Protein AF-A0A2N1MC84-F1 (afdb_monomer_lite)

Structure (mmCIF, N/CA/C/O backbone):
data_AF-A0A2N1MC84-F1
#
_entry.id   AF-A0A2N1MC84-F1
#
loop_
_atom_site.group_PDB
_atom_site.id
_atom_site.type_symbol
_atom_site.label_atom_id
_atom_site.label_alt_id
_atom_site.label_comp_id
_atom_site.label_asym_id
_atom_site.label_entity_id
_atom_site.label_seq_id
_atom_site.pdbx_PDB_ins_code
_atom_site.Cartn_x
_atom_site.Cartn_y
_atom_site.Cartn_z
_atom_site.occupancy
_atom_site.B_iso_or_equiv
_atom_site.auth_seq_id
_atom_site.auth_comp_id
_atom_site.auth_asym_id
_atom_site.auth_atom_id
_atom_site.pdbx_PDB_model_num
ATOM 1 N N . MET A 1 1 ? -11.757 -26.384 32.184 1.00 47.75 1 MET A N 1
ATOM 2 C CA . MET A 1 1 ? -12.360 -25.222 31.496 1.00 47.75 1 MET A CA 1
ATOM 3 C C . MET A 1 1 ? -12.157 -25.427 30.010 1.00 47.75 1 MET A C 1
ATOM 5 O O . MET A 1 1 ? -11.029 -25.680 29.611 1.00 47.75 1 MET A O 1
ATOM 9 N N . GLN A 1 2 ? -13.228 -25.421 29.220 1.00 49.72 2 GLN A N 1
ATOM 10 C CA . GLN A 1 2 ? -13.126 -25.529 27.765 1.00 49.72 2 GLN A CA 1
ATOM 11 C C . GLN A 1 2 ? -12.579 -24.194 27.245 1.00 49.72 2 GLN A C 1
ATOM 13 O O . GLN A 1 2 ? -13.100 -23.142 27.620 1.00 49.72 2 GLN A O 1
ATOM 18 N N . ALA A 1 3 ? -11.487 -24.222 26.478 1.00 55.28 3 ALA A N 1
ATOM 19 C CA . ALA A 1 3 ? -10.963 -23.011 25.859 1.00 55.28 3 ALA A CA 1
ATOM 20 C C . ALA A 1 3 ? -12.050 -22.447 24.943 1.00 55.28 3 ALA A C 1
ATOM 22 O O . ALA A 1 3 ? -12.653 -23.190 24.167 1.00 55.28 3 ALA A O 1
ATOM 23 N N . SER A 1 4 ? -12.346 -21.155 25.087 1.00 62.53 4 SER A N 1
ATOM 24 C CA . SER A 1 4 ? -13.328 -20.523 24.218 1.00 62.53 4 SER A CA 1
ATOM 25 C C . SER A 1 4 ? -12.833 -20.662 22.776 1.00 62.53 4 SER A C 1
ATOM 27 O O . SER A 1 4 ? -11.659 -20.374 22.540 1.00 62.53 4 SER A O 1
ATOM 29 N N . PRO A 1 5 ? -13.678 -21.051 21.806 1.00 57.16 5 PRO A N 1
ATOM 30 C CA . PRO A 1 5 ? -13.312 -20.989 20.387 1.00 57.16 5 PRO A CA 1
ATOM 31 C C . PRO A 1 5 ? -12.910 -19.563 19.972 1.00 57.16 5 PRO A C 1
ATOM 33 O O . PRO A 1 5 ? -12.200 -19.362 18.999 1.00 57.16 5 PRO A O 1
ATOM 36 N N . LEU A 1 6 ? -13.267 -18.572 20.795 1.00 55.53 6 LEU A N 1
ATOM 37 C CA . LEU A 1 6 ? -12.778 -17.203 20.733 1.00 55.53 6 LEU A CA 1
ATOM 38 C C . LEU A 1 6 ? -11.334 -17.002 21.272 1.00 55.53 6 LEU A C 1
ATOM 40 O O . LEU A 1 6 ? -10.950 -15.887 21.615 1.00 55.53 6 LEU A O 1
ATOM 44 N N . ASN A 1 7 ? -10.529 -18.047 21.414 1.00 62.62 7 ASN A N 1
ATOM 45 C CA . ASN A 1 7 ? -9.095 -17.927 21.705 1.00 62.62 7 ASN A CA 1
ATOM 46 C C . ASN A 1 7 ? -8.233 -18.393 20.524 1.00 62.62 7 ASN A C 1
ATOM 48 O O . ASN A 1 7 ? -7.010 -18.373 20.633 1.00 62.62 7 ASN A O 1
ATOM 52 N N . ASP A 1 8 ? -8.862 -18.810 19.424 1.00 72.56 8 ASP A N 1
ATOM 53 C CA . ASP A 1 8 ? -8.193 -19.246 18.205 1.00 72.56 8 ASP A CA 1
ATOM 54 C C . ASP A 1 8 ? -8.046 -18.062 17.219 1.00 72.56 8 ASP A C 1
ATOM 56 O O . ASP A 1 8 ? -9.063 -17.514 16.774 1.00 72.56 8 ASP A O 1
ATOM 60 N N . PRO A 1 9 ? -6.811 -17.636 16.885 1.00 62.34 9 PRO A N 1
ATOM 61 C CA . PRO A 1 9 ? -6.549 -16.524 15.969 1.00 62.34 9 PRO A CA 1
ATOM 62 C C . PRO A 1 9 ? -7.097 -16.720 14.550 1.00 62.34 9 PRO A C 1
ATOM 64 O O . PRO A 1 9 ? -7.462 -15.735 13.906 1.00 62.34 9 PRO A O 1
ATOM 67 N N . ASP A 1 10 ? -7.199 -17.956 14.061 1.00 72.38 10 ASP A N 1
ATOM 68 C CA . ASP A 1 10 ? -7.664 -18.221 12.697 1.00 72.38 10 ASP A CA 1
ATOM 69 C C . ASP A 1 10 ? -9.181 -18.028 12.599 1.00 72.38 10 ASP A C 1
ATOM 71 O O . ASP A 1 10 ? -9.677 -17.371 11.679 1.00 72.38 10 ASP A O 1
ATOM 75 N N . ILE A 1 11 ? -9.912 -18.467 13.631 1.00 71.44 11 ILE A N 1
ATOM 76 C CA . ILE A 1 11 ? -11.351 -18.198 13.784 1.00 71.44 11 ILE A CA 1
ATOM 77 C C . ILE A 1 11 ? -11.596 -16.683 13.870 1.00 71.44 11 ILE A C 1
ATOM 79 O O . ILE A 1 11 ? -12.539 -16.156 13.273 1.00 71.44 11 ILE A O 1
ATOM 83 N N . VAL A 1 12 ? -10.722 -15.951 14.570 1.00 62.31 12 VAL A N 1
ATOM 84 C CA . VAL A 1 12 ? -10.789 -14.483 14.676 1.00 62.31 12 VAL A CA 1
ATOM 85 C C . VAL A 1 12 ? -10.620 -13.829 13.302 1.00 62.31 12 VAL A C 1
ATOM 87 O O . VAL A 1 12 ? -11.423 -12.969 12.923 1.00 62.31 12 VAL A O 1
ATOM 90 N N . ALA A 1 13 ? -9.602 -14.237 12.543 1.00 64.62 13 ALA A N 1
ATOM 91 C CA . ALA A 1 13 ? -9.307 -13.681 11.226 1.00 64.62 13 ALA A CA 1
ATOM 92 C C . ALA A 1 13 ? -10.449 -13.925 10.229 1.00 64.62 13 ALA A C 1
ATOM 94 O O . ALA A 1 13 ? -10.736 -13.068 9.391 1.00 64.62 13 ALA A O 1
ATOM 95 N N . GLU A 1 14 ? -11.126 -15.066 10.328 1.00 72.50 14 GLU A N 1
ATOM 96 C CA . GLU A 1 14 ? -12.263 -15.407 9.478 1.00 72.50 14 GLU A CA 1
ATOM 97 C C . GLU A 1 14 ? -13.522 -14.597 9.837 1.00 72.50 14 GLU A C 1
ATOM 99 O O . GLU A 1 14 ? -14.235 -14.126 8.946 1.00 72.50 14 GLU A O 1
ATOM 104 N N . MET A 1 15 ? -13.764 -14.325 11.125 1.00 68.50 15 MET A N 1
ATOM 105 C CA . MET A 1 15 ? -14.878 -13.475 11.569 1.00 68.50 15 MET A CA 1
ATOM 106 C C . MET A 1 15 ? -14.720 -12.013 11.126 1.00 68.50 15 MET A C 1
ATOM 108 O O . MET A 1 15 ? -15.702 -11.404 10.697 1.00 68.50 15 MET A O 1
ATOM 112 N N . VAL A 1 16 ? -13.503 -11.454 11.186 1.00 64.69 16 VAL A N 1
ATOM 113 C CA . VAL A 1 16 ? -13.203 -10.079 10.728 1.00 64.69 16 VAL A CA 1
ATOM 114 C C . VAL A 1 16 ? -13.494 -9.903 9.238 1.00 64.69 16 VAL A C 1
ATOM 116 O O . VAL A 1 16 ? -13.996 -8.856 8.833 1.00 64.69 16 VAL A O 1
ATOM 119 N N . ARG A 1 17 ? -13.221 -10.924 8.420 1.00 68.06 17 ARG A N 1
ATOM 120 C CA . ARG A 1 17 ? -13.459 -10.868 6.969 1.00 68.06 17 ARG A CA 1
ATOM 121 C C . ARG A 1 17 ? -14.941 -10.937 6.597 1.00 68.06 17 ARG A C 1
ATOM 123 O O . ARG A 1 17 ? -15.322 -10.370 5.577 1.00 68.06 17 ARG A O 1
ATOM 130 N N . ASN A 1 18 ? -15.764 -11.620 7.396 1.00 70.38 18 ASN A N 1
ATOM 131 C CA . ASN A 1 18 ? -17.116 -12.020 6.988 1.00 70.38 18 ASN A CA 1
ATOM 132 C C . ASN A 1 18 ? -18.269 -11.265 7.675 1.00 70.38 18 ASN A C 1
ATOM 134 O O . ASN A 1 18 ? -19.390 -11.293 7.164 1.00 70.38 18 ASN A O 1
ATOM 138 N N . LEU A 1 19 ? -18.057 -10.606 8.822 1.00 62.81 19 LEU A N 1
ATOM 139 C CA . LEU A 1 19 ? -19.170 -10.021 9.582 1.00 62.81 19 LEU A CA 1
ATOM 140 C C . LEU A 1 19 ? -19.504 -8.556 9.210 1.00 62.81 19 LEU A C 1
ATOM 142 O O . LEU A 1 19 ? -18.609 -7.723 9.050 1.00 62.81 19 LEU A O 1
ATOM 146 N N . PRO A 1 20 ? -20.804 -8.184 9.159 1.00 56.97 20 PRO A N 1
ATOM 147 C CA . PRO A 1 20 ? -21.229 -6.807 8.913 1.00 56.97 20 PRO A CA 1
ATOM 148 C C . PRO A 1 20 ? -20.819 -5.836 10.033 1.00 56.97 20 PRO A C 1
ATOM 150 O O . PRO A 1 20 ? -21.052 -6.079 11.219 1.00 56.97 20 PRO A O 1
ATOM 153 N N . ILE A 1 21 ? -20.317 -4.661 9.636 1.00 55.78 21 ILE A N 1
ATOM 154 C CA . ILE A 1 21 ? -19.754 -3.604 10.504 1.00 55.78 21 ILE A CA 1
ATOM 155 C C . ILE A 1 21 ? -20.650 -3.246 11.703 1.00 55.78 21 ILE A C 1
ATOM 157 O O . ILE A 1 21 ? -20.156 -3.001 12.805 1.00 55.78 21 ILE A O 1
ATOM 161 N N . LYS A 1 22 ? -21.972 -3.199 11.504 1.00 59.28 22 LYS A N 1
ATOM 162 C CA . LYS A 1 22 ? -22.933 -2.764 12.533 1.00 59.28 22 LYS A CA 1
ATOM 163 C C . LYS A 1 22 ? -23.023 -3.734 13.715 1.00 59.28 22 LYS A C 1
ATOM 165 O O . LYS A 1 22 ? -23.180 -3.282 14.849 1.00 59.28 22 LYS A O 1
ATOM 170 N N . GLU A 1 23 ? -22.886 -5.030 13.447 1.00 61.50 23 GLU A N 1
ATOM 171 C CA . GLU A 1 23 ? -22.882 -6.084 14.465 1.00 61.50 23 GLU A CA 1
ATOM 172 C C . GLU A 1 23 ? -21.483 -6.238 15.068 1.00 61.50 23 GLU A C 1
ATOM 174 O O . GLU A 1 23 ? -21.319 -6.270 16.289 1.00 61.50 23 GLU A O 1
ATOM 179 N N . PHE A 1 24 ? -20.446 -6.184 14.229 1.00 61.19 24 PHE A N 1
ATOM 180 C CA . PHE A 1 24 ? -19.056 -6.333 14.661 1.00 61.19 24 PHE A CA 1
ATOM 181 C C . PHE A 1 24 ? -18.642 -5.290 15.713 1.00 61.19 24 PHE A C 1
ATOM 183 O O . PHE A 1 24 ? -18.057 -5.612 16.750 1.00 61.19 24 PHE A O 1
ATOM 190 N N . ARG A 1 25 ? -19.025 -4.024 15.502 1.00 56.84 25 ARG A N 1
ATOM 191 C CA . ARG A 1 25 ? -18.661 -2.901 16.381 1.00 56.84 25 ARG A CA 1
ATOM 192 C C . ARG A 1 25 ? -19.357 -2.942 17.748 1.00 56.84 25 ARG A C 1
ATOM 194 O O . ARG A 1 25 ? -18.792 -2.452 18.725 1.00 56.84 25 ARG A O 1
ATOM 201 N N . LYS A 1 26 ? -20.568 -3.511 17.837 1.00 63.25 26 LYS A N 1
ATOM 202 C CA . LYS A 1 26 ? -21.299 -3.679 19.109 1.00 63.25 26 LYS A CA 1
ATOM 203 C C . LYS A 1 26 ? -20.630 -4.717 20.006 1.00 63.25 26 LYS A C 1
ATOM 205 O O . LYS A 1 26 ? -20.540 -4.502 21.212 1.00 63.25 26 LYS A O 1
ATOM 210 N N . HIS A 1 27 ? -20.129 -5.802 19.418 1.00 56.41 27 HIS A N 1
ATOM 211 C CA . HIS A 1 27 ? -19.544 -6.917 20.160 1.00 56.41 27 HIS A CA 1
ATOM 212 C C . HIS A 1 27 ? -18.052 -6.733 20.481 1.00 56.41 27 HIS A C 1
ATOM 214 O O . HIS A 1 27 ? -17.607 -7.197 21.528 1.00 56.41 27 HIS A O 1
ATOM 220 N N . PHE A 1 28 ? -17.291 -5.971 19.684 1.00 56.38 28 PHE A N 1
ATOM 221 C CA . PHE A 1 28 ? -15.876 -5.678 19.980 1.00 56.38 28 PHE A CA 1
ATOM 222 C C . PHE A 1 28 ? -15.659 -4.932 21.304 1.00 56.38 28 PHE A C 1
ATOM 224 O O . PHE A 1 28 ? -14.655 -5.145 21.980 1.00 56.38 28 PHE A O 1
ATOM 231 N N . LYS A 1 29 ? -16.616 -4.090 21.721 1.00 52.56 29 LYS A N 1
ATOM 232 C CA . LYS A 1 29 ? -16.553 -3.401 23.022 1.00 52.56 29 LYS A CA 1
ATOM 233 C C . LYS A 1 29 ? -16.664 -4.352 24.222 1.00 52.56 29 LYS A C 1
ATOM 235 O O . LYS A 1 29 ? -16.311 -3.951 25.326 1.00 52.56 29 LYS A O 1
ATOM 240 N N . ILE A 1 30 ? -17.150 -5.580 24.025 1.00 53.38 30 ILE A N 1
ATOM 241 C CA . ILE A 1 30 ? -17.439 -6.536 25.106 1.00 53.38 30 ILE A CA 1
ATOM 242 C C . ILE A 1 30 ? -16.184 -7.332 25.499 1.00 53.38 30 ILE A C 1
ATOM 244 O O . ILE A 1 30 ? -16.078 -7.777 26.639 1.00 53.38 30 ILE A O 1
ATOM 248 N N . ASN A 1 31 ? -15.187 -7.450 24.612 1.00 64.06 31 ASN A N 1
ATOM 249 C CA . ASN A 1 31 ? -13.935 -8.141 24.911 1.00 64.06 31 ASN A CA 1
ATOM 250 C C . ASN A 1 31 ? -12.715 -7.255 24.600 1.00 64.06 31 ASN A C 1
ATOM 252 O O . ASN A 1 31 ? -12.225 -7.174 23.476 1.00 64.06 31 ASN A O 1
ATOM 256 N N . ARG A 1 32 ? -12.202 -6.586 25.639 1.00 66.25 32 ARG A N 1
ATOM 257 C CA . ARG A 1 32 ? -11.038 -5.688 25.554 1.00 66.25 32 ARG A CA 1
ATOM 258 C C . ARG A 1 32 ? -9.768 -6.400 25.070 1.00 66.25 32 ARG A C 1
ATOM 260 O O . ARG A 1 32 ? -8.938 -5.766 24.425 1.00 66.25 32 ARG A O 1
ATOM 267 N N . LEU A 1 33 ? -9.630 -7.700 25.353 1.00 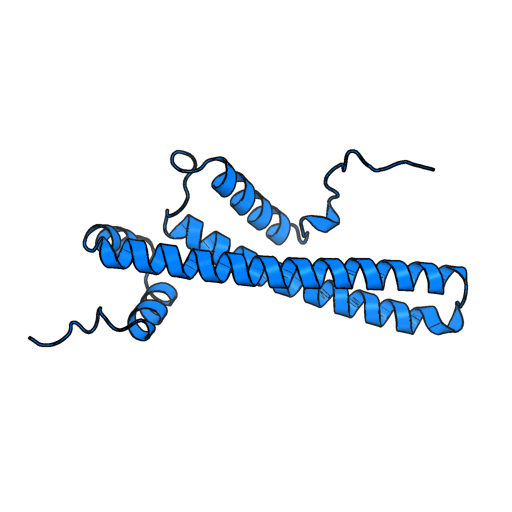75.00 33 LEU A N 1
ATOM 268 C CA . LEU A 1 33 ? -8.509 -8.509 24.871 1.00 75.00 33 LEU A CA 1
ATOM 269 C C . LEU A 1 33 ? -8.568 -8.637 23.344 1.00 75.00 33 LEU A C 1
ATOM 271 O O . LEU A 1 33 ? -7.596 -8.329 22.668 1.00 75.00 33 LEU A O 1
ATOM 275 N N . TRP A 1 34 ? -9.740 -8.971 22.806 1.00 71.12 34 TRP A N 1
ATOM 276 C CA . TRP A 1 34 ? -9.987 -9.082 21.366 1.00 71.12 34 TRP A CA 1
ATOM 277 C C . TRP A 1 34 ? -9.734 -7.784 20.608 1.00 71.12 34 TRP A C 1
ATOM 279 O O . TRP A 1 34 ? -9.071 -7.788 19.570 1.00 71.12 34 TRP A O 1
ATOM 289 N N . TYR A 1 35 ? -10.227 -6.671 21.156 1.00 77.75 35 TYR A N 1
ATOM 290 C CA . TYR A 1 35 ? -9.983 -5.343 20.603 1.00 77.75 35 TYR A CA 1
ATOM 291 C C . TYR A 1 35 ? -8.483 -5.064 20.468 1.00 77.75 35 TYR A C 1
ATOM 293 O O . TYR A 1 35 ? -8.018 -4.665 19.401 1.00 77.75 35 TYR A O 1
ATOM 301 N N . ASN A 1 36 ? -7.720 -5.320 21.532 1.00 82.81 36 ASN A N 1
ATOM 302 C CA . ASN A 1 36 ? -6.283 -5.075 21.542 1.00 82.81 36 ASN A CA 1
ATOM 303 C C . ASN A 1 36 ? -5.523 -6.027 20.608 1.00 82.81 36 ASN A C 1
A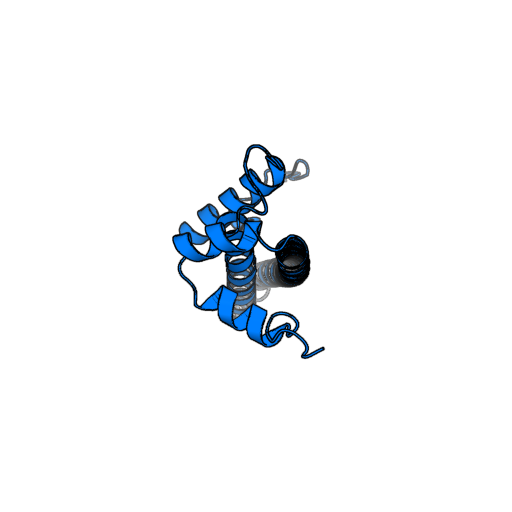TOM 305 O O . ASN A 1 36 ? -4.632 -5.567 19.900 1.00 82.81 36 ASN A O 1
ATOM 309 N N . CYS A 1 37 ? -5.887 -7.314 20.565 1.00 85.62 37 CYS A N 1
ATOM 310 C CA . CYS A 1 37 ? -5.266 -8.295 19.671 1.00 85.62 37 CYS A CA 1
ATOM 311 C C . CYS A 1 37 ? -5.470 -7.924 18.198 1.00 85.62 37 CYS A C 1
ATOM 313 O O . CYS A 1 37 ? -4.500 -7.840 17.454 1.00 85.62 37 CYS A O 1
ATOM 315 N N . CYS A 1 38 ? -6.702 -7.619 17.784 1.00 85.12 38 CYS A N 1
ATOM 316 C CA . CYS A 1 38 ? -6.974 -7.258 16.389 1.00 85.12 38 CYS A CA 1
ATOM 317 C C . CYS A 1 38 ? -6.332 -5.925 16.006 1.00 85.12 38 CYS A C 1
ATOM 319 O O . CYS A 1 38 ? -5.832 -5.782 14.894 1.00 85.12 38 CYS A O 1
ATOM 321 N N . LYS A 1 39 ? -6.311 -4.954 16.931 1.00 89.00 39 LYS A N 1
ATOM 322 C CA . LYS A 1 39 ? -5.587 -3.699 16.720 1.00 89.00 39 LYS A CA 1
ATOM 323 C C . LYS A 1 39 ? -4.096 -3.967 16.501 1.00 89.00 39 LYS A C 1
ATOM 325 O O . LYS A 1 39 ? -3.534 -3.425 15.559 1.00 89.00 39 LYS A O 1
ATOM 330 N N . ALA A 1 40 ? -3.469 -4.794 17.338 1.00 92.06 40 ALA A N 1
ATOM 331 C CA . ALA A 1 40 ? -2.050 -5.118 17.219 1.00 92.06 40 ALA A CA 1
ATOM 332 C C . ALA A 1 40 ? -1.719 -5.847 15.906 1.00 92.06 40 ALA A C 1
ATOM 334 O O . ALA A 1 40 ? -0.769 -5.458 15.231 1.00 92.06 40 ALA A O 1
ATOM 335 N N . GLU A 1 41 ? -2.520 -6.843 15.516 1.00 92.38 41 GLU A N 1
ATOM 336 C CA . GLU A 1 41 ? -2.313 -7.591 14.268 1.00 92.38 41 GLU A CA 1
ATOM 337 C C . GLU A 1 41 ? -2.494 -6.712 13.024 1.00 92.38 41 GLU A C 1
ATOM 339 O O . GLU A 1 41 ? -1.626 -6.716 12.155 1.00 92.38 41 GLU A O 1
ATOM 344 N N . LEU A 1 42 ? -3.543 -5.879 12.952 1.00 91.44 42 LEU A N 1
ATOM 345 C CA . LEU A 1 42 ? -3.707 -4.961 11.815 1.00 91.44 42 LEU A CA 1
ATOM 346 C C . LEU A 1 42 ? -2.559 -3.953 11.715 1.00 91.44 42 LEU A C 1
ATOM 348 O O . LEU A 1 42 ? -2.102 -3.663 10.615 1.00 91.44 42 LEU A O 1
ATOM 352 N N . TRP A 1 43 ? -2.060 -3.444 12.845 1.00 95.38 43 TRP A N 1
ATOM 353 C CA . TRP A 1 43 ? -0.890 -2.561 12.849 1.00 95.38 43 TRP A CA 1
ATOM 354 C C . TRP A 1 43 ? 0.395 -3.270 12.427 1.00 95.38 43 TRP A C 1
ATOM 356 O O . TRP A 1 43 ? 1.255 -2.660 11.797 1.00 95.38 43 TRP A O 1
ATOM 366 N N . LYS A 1 44 ? 0.545 -4.550 12.772 1.00 96.06 44 LYS A N 1
ATOM 367 C CA . LYS A 1 44 ? 1.665 -5.366 12.305 1.00 96.06 44 LYS A CA 1
ATOM 368 C C . LYS A 1 44 ? 1.601 -5.544 10.787 1.00 96.06 44 LYS A C 1
ATOM 370 O O . LYS A 1 44 ? 2.587 -5.248 10.119 1.00 96.06 44 LYS A O 1
ATOM 375 N N . TRP A 1 45 ? 0.449 -5.946 10.248 1.00 97.00 45 TRP A N 1
ATOM 376 C CA . TRP A 1 45 ? 0.263 -6.083 8.800 1.00 97.00 45 TRP A CA 1
ATOM 377 C C . TRP A 1 45 ? 0.442 -4.759 8.067 1.00 97.00 45 TRP A C 1
ATOM 379 O O . TRP A 1 45 ? 1.057 -4.742 7.008 1.00 97.00 45 TRP A O 1
ATOM 389 N N . HIS A 1 46 ? -0.040 -3.648 8.633 1.00 96.94 46 HIS A N 1
ATOM 390 C CA . HIS A 1 46 ? 0.156 -2.317 8.056 1.00 96.94 46 HIS A CA 1
ATOM 391 C C . HIS A 1 46 ? 1.643 -1.986 7.918 1.00 96.94 46 HIS A C 1
ATOM 393 O O . HIS A 1 46 ? 2.080 -1.666 6.820 1.00 96.94 46 HIS A O 1
ATOM 399 N N . LYS A 1 47 ? 2.443 -2.184 8.973 1.00 97.50 47 LYS A N 1
ATOM 400 C CA . LYS A 1 47 ? 3.902 -1.973 8.925 1.00 97.50 47 LYS A CA 1
ATOM 401 C C . LYS A 1 47 ? 4.606 -2.882 7.921 1.00 97.50 47 LYS A C 1
ATOM 403 O O . LYS A 1 47 ? 5.540 -2.457 7.247 1.00 97.50 47 LYS A O 1
ATOM 408 N N . GLU A 1 48 ? 4.200 -4.146 7.841 1.00 97.94 48 GLU A N 1
ATOM 409 C CA . GLU A 1 48 ? 4.760 -5.091 6.872 1.00 97.94 48 GLU A CA 1
ATOM 410 C C . GLU A 1 48 ? 4.425 -4.667 5.433 1.00 97.94 48 GLU A C 1
ATOM 412 O O . GLU A 1 48 ? 5.317 -4.630 4.583 1.00 97.94 48 GLU A O 1
ATOM 417 N N . ALA A 1 49 ? 3.174 -4.280 5.174 1.00 97.56 49 ALA A N 1
ATOM 418 C CA . ALA A 1 49 ? 2.715 -3.801 3.873 1.00 97.56 49 ALA A CA 1
ATOM 419 C C . ALA A 1 49 ? 3.369 -2.469 3.481 1.00 97.56 49 ALA A C 1
ATOM 421 O O . ALA A 1 49 ? 3.804 -2.322 2.342 1.00 97.56 49 ALA A O 1
ATOM 422 N N . GLU A 1 50 ? 3.529 -1.538 4.421 1.00 97.56 50 GLU A N 1
ATOM 423 C CA . GLU A 1 50 ? 4.231 -0.268 4.217 1.00 97.56 50 GLU A CA 1
ATOM 424 C C . GLU A 1 50 ? 5.691 -0.497 3.798 1.00 97.56 50 GLU A C 1
ATOM 426 O O . GLU A 1 50 ? 6.173 0.110 2.844 1.00 97.56 50 GLU A O 1
ATOM 431 N N . GLN A 1 51 ? 6.393 -1.443 4.430 1.00 98.06 51 GLN A N 1
ATOM 432 C CA . GLN A 1 51 ? 7.753 -1.808 4.020 1.00 98.06 51 GLN A CA 1
ATOM 433 C C . GLN A 1 51 ? 7.807 -2.470 2.640 1.00 98.06 51 GLN A C 1
ATOM 435 O O . GLN A 1 51 ? 8.766 -2.263 1.892 1.00 98.06 51 GLN A O 1
ATOM 440 N N . VAL A 1 52 ? 6.825 -3.313 2.305 1.00 98.38 52 VAL A N 1
ATOM 441 C CA . VAL A 1 52 ? 6.725 -3.922 0.969 1.00 98.38 52 VAL A CA 1
ATOM 442 C C . VAL A 1 52 ? 6.489 -2.840 -0.081 1.00 98.38 52 VAL A C 1
ATOM 444 O O . VAL A 1 52 ? 7.198 -2.831 -1.089 1.00 98.38 52 VAL A O 1
ATOM 447 N N . TYR A 1 53 ? 5.570 -1.911 0.186 1.00 98.19 53 TYR A N 1
ATOM 448 C CA . TYR A 1 53 ? 5.304 -0.755 -0.661 1.00 98.19 53 TYR A CA 1
ATOM 449 C C . TYR A 1 53 ? 6.555 0.102 -0.854 1.00 98.19 53 TYR A C 1
ATOM 451 O O . TYR A 1 53 ? 6.946 0.343 -1.991 1.00 98.19 53 TYR A O 1
ATOM 459 N N . GLY A 1 54 ? 7.243 0.476 0.229 1.00 97.25 54 GLY A N 1
ATOM 460 C CA . GLY A 1 54 ? 8.466 1.278 0.156 1.00 97.25 54 GLY A CA 1
ATOM 461 C C . GLY A 1 54 ? 9.547 0.633 -0.718 1.00 97.25 54 GLY A C 1
ATOM 462 O O . GLY A 1 54 ? 10.128 1.292 -1.577 1.00 97.25 54 GLY A O 1
ATOM 463 N N . ARG A 1 55 ? 9.756 -0.688 -0.595 1.00 98.06 55 ARG A N 1
ATOM 464 C CA . ARG A 1 55 ? 10.684 -1.420 -1.478 1.00 98.06 55 ARG A CA 1
ATOM 465 C C . ARG A 1 55 ? 10.241 -1.397 -2.942 1.00 98.06 55 ARG A C 1
ATOM 467 O O . ARG A 1 55 ? 11.082 -1.239 -3.823 1.00 98.06 55 ARG A O 1
ATOM 474 N N . ALA A 1 56 ? 8.949 -1.566 -3.212 1.00 97.94 56 ALA A N 1
ATOM 475 C CA . ALA A 1 56 ? 8.421 -1.528 -4.572 1.00 97.94 56 ALA A CA 1
ATOM 476 C C . ALA A 1 56 ? 8.498 -0.118 -5.187 1.00 97.94 56 ALA A C 1
ATOM 478 O O . ALA A 1 56 ? 8.820 0.013 -6.365 1.00 97.94 56 ALA A O 1
ATOM 479 N N . ALA A 1 57 ? 8.278 0.932 -4.392 1.00 96.50 57 ALA A N 1
ATOM 480 C CA . ALA A 1 57 ? 8.448 2.322 -4.807 1.00 96.50 57 ALA A CA 1
ATOM 481 C C . ALA A 1 57 ? 9.915 2.643 -5.148 1.00 96.50 57 ALA A C 1
ATOM 483 O O . ALA A 1 57 ? 10.192 3.245 -6.187 1.00 96.50 57 ALA A O 1
ATOM 484 N N . ASP A 1 58 ? 10.870 2.163 -4.345 1.00 96.75 58 ASP A N 1
ATOM 485 C CA . ASP A 1 58 ? 12.303 2.288 -4.641 1.00 96.75 58 ASP A CA 1
ATOM 486 C C . ASP A 1 58 ? 12.707 1.556 -5.931 1.00 96.75 58 ASP A C 1
ATOM 488 O O . ASP A 1 58 ? 13.533 2.051 -6.706 1.00 96.75 58 ASP A O 1
ATOM 492 N N . GLU A 1 59 ? 12.153 0.364 -6.167 1.00 97.00 59 GLU A N 1
ATOM 493 C CA . GLU A 1 59 ? 12.352 -0.393 -7.407 1.00 97.00 59 GLU A CA 1
ATOM 494 C C . GLU A 1 59 ? 11.773 0.350 -8.623 1.00 97.00 59 GLU A C 1
ATOM 496 O O . GLU A 1 59 ? 12.485 0.503 -9.616 1.00 97.00 59 GLU A O 1
ATOM 501 N N . ASP A 1 60 ? 10.546 0.877 -8.531 1.00 96.31 60 ASP A N 1
ATOM 502 C CA . ASP A 1 60 ? 9.907 1.707 -9.569 1.00 96.31 60 ASP A CA 1
ATOM 503 C C . ASP A 1 60 ? 10.759 2.940 -9.893 1.00 96.31 60 ASP A C 1
ATOM 505 O O . ASP A 1 60 ? 11.079 3.206 -11.054 1.00 96.31 60 ASP A O 1
ATOM 509 N N . LYS A 1 61 ? 11.237 3.653 -8.865 1.00 95.25 61 LYS A N 1
ATOM 510 C CA . LYS A 1 61 ? 12.112 4.822 -9.027 1.00 95.25 61 LYS A CA 1
ATOM 511 C C . LYS A 1 61 ? 13.413 4.469 -9.754 1.00 95.25 61 LYS A C 1
ATOM 513 O O . LYS A 1 61 ? 13.853 5.214 -10.635 1.00 95.25 61 LYS A O 1
ATOM 518 N N . LYS A 1 62 ? 14.035 3.332 -9.421 1.00 96.00 62 LYS A N 1
ATOM 519 C CA . LYS A 1 62 ? 15.258 2.849 -10.089 1.00 96.00 62 LYS A CA 1
ATOM 520 C C . LYS A 1 62 ? 14.995 2.443 -11.537 1.00 96.00 62 LYS A C 1
ATOM 522 O O . LYS A 1 62 ? 15.769 2.836 -12.409 1.00 96.00 62 LYS A O 1
ATOM 527 N N . ALA A 1 63 ? 13.918 1.705 -11.796 1.00 95.88 63 ALA A N 1
ATOM 528 C CA . ALA A 1 63 ? 13.548 1.269 -13.139 1.00 95.88 63 ALA A CA 1
ATOM 529 C C . ALA A 1 63 ? 13.240 2.468 -14.047 1.00 95.88 63 ALA A C 1
ATOM 531 O O . ALA A 1 63 ? 13.761 2.555 -15.158 1.00 95.88 63 ALA A O 1
ATOM 532 N N . ARG A 1 64 ? 12.515 3.466 -13.529 1.00 94.44 64 ARG A N 1
ATOM 533 C CA . ARG A 1 64 ? 12.230 4.724 -14.230 1.00 94.44 64 ARG A CA 1
ATOM 534 C C . ARG A 1 64 ? 13.501 5.494 -14.579 1.00 94.44 64 ARG A C 1
ATOM 536 O O . ARG A 1 64 ? 13.641 5.983 -15.697 1.00 94.44 64 ARG A O 1
ATOM 543 N N . LYS A 1 65 ? 14.462 5.573 -13.652 1.00 94.62 65 LYS A N 1
ATOM 544 C CA . LYS A 1 65 ? 15.770 6.193 -13.918 1.00 94.62 65 LYS A CA 1
ATOM 545 C C . LYS A 1 65 ? 16.537 5.450 -15.019 1.00 94.62 65 LYS A C 1
ATOM 547 O O . LYS A 1 65 ? 17.079 6.093 -15.915 1.00 94.62 65 LYS A O 1
ATOM 552 N N . ALA A 1 66 ? 16.569 4.119 -14.970 1.00 94.25 66 ALA A N 1
ATOM 553 C CA . ALA A 1 66 ? 17.236 3.294 -15.979 1.00 94.25 66 ALA A CA 1
ATOM 554 C C . ALA A 1 66 ? 16.579 3.419 -17.365 1.00 94.25 66 ALA A C 1
ATOM 556 O O . ALA A 1 66 ? 17.281 3.496 -18.377 1.00 94.25 66 ALA A O 1
ATOM 557 N N . TYR A 1 67 ? 15.246 3.504 -17.413 1.00 94.06 67 TYR A N 1
ATOM 558 C CA . TYR A 1 67 ? 14.497 3.785 -18.634 1.00 94.06 67 TYR A CA 1
ATOM 559 C C . TYR A 1 67 ? 14.943 5.102 -19.275 1.00 94.06 67 TYR A C 1
ATOM 561 O O . TYR A 1 67 ? 15.325 5.095 -20.444 1.00 94.06 67 TYR A O 1
ATOM 569 N N . TRP A 1 68 ? 14.987 6.203 -18.517 1.00 92.88 68 TRP A N 1
ATOM 570 C CA . TRP A 1 68 ? 15.404 7.503 -19.055 1.00 92.88 68 TRP A CA 1
ATOM 571 C C . TRP A 1 68 ? 16.849 7.505 -19.560 1.00 92.88 68 TRP A C 1
ATOM 573 O O . TRP A 1 68 ? 17.109 7.970 -20.667 1.00 92.88 68 TRP A O 1
ATOM 583 N N . GLN A 1 69 ? 17.772 6.889 -18.818 1.00 93.25 69 GLN A N 1
ATOM 584 C CA . GLN A 1 69 ? 19.162 6.732 -19.265 1.00 93.25 69 GLN A CA 1
ATOM 585 C C . GLN A 1 69 ? 19.264 5.937 -20.578 1.00 93.25 69 GLN A C 1
ATOM 587 O O . GLN A 1 69 ? 20.039 6.283 -21.471 1.00 93.25 69 GLN A O 1
ATOM 592 N N . THR A 1 70 ? 18.455 4.885 -20.719 1.00 93.75 70 THR A N 1
ATOM 593 C CA . THR A 1 70 ? 18.392 4.079 -21.946 1.00 93.75 70 THR A CA 1
ATOM 594 C C . THR A 1 70 ? 17.763 4.868 -23.096 1.00 93.75 70 THR A C 1
ATOM 596 O O . THR A 1 70 ? 18.241 4.794 -24.224 1.00 93.75 70 THR A O 1
ATOM 599 N N . PHE A 1 71 ? 16.727 5.661 -22.818 1.00 90.31 71 PHE A N 1
ATOM 600 C CA . PHE A 1 71 ? 16.046 6.517 -23.792 1.00 90.31 71 PHE A CA 1
ATOM 601 C C . PHE A 1 71 ? 16.975 7.569 -24.406 1.00 90.31 71 PHE A C 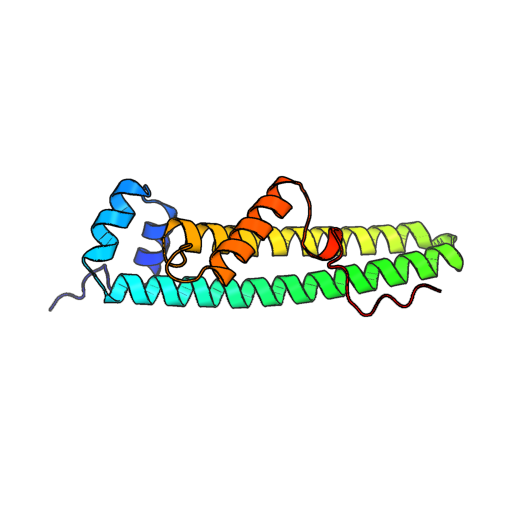1
ATOM 603 O O . PHE A 1 71 ? 16.931 7.808 -25.617 1.00 90.31 71 PHE A O 1
ATOM 610 N N . GLU A 1 72 ? 17.847 8.156 -23.590 1.00 90.94 72 GLU A N 1
ATOM 611 C CA . GLU A 1 72 ? 18.823 9.156 -24.024 1.00 90.94 72 GLU A CA 1
ATOM 612 C C . GLU A 1 72 ? 20.013 8.544 -24.780 1.00 90.94 72 GLU A C 1
ATOM 614 O O . GLU A 1 72 ? 20.473 9.130 -25.761 1.00 90.94 72 GLU A O 1
ATOM 619 N N . GLY A 1 73 ? 20.499 7.368 -24.360 1.00 91.69 73 GLY A N 1
ATOM 620 C CA . GLY A 1 73 ? 21.716 6.754 -24.906 1.00 91.69 73 GLY A CA 1
ATOM 621 C C . GLY A 1 73 ? 21.490 5.616 -25.906 1.00 91.69 73 GLY A C 1
ATOM 622 O O . GLY A 1 73 ? 21.966 5.669 -27.041 1.00 91.69 73 GLY A O 1
ATOM 623 N N . ASP A 1 74 ? 20.779 4.566 -25.496 1.00 87.25 74 ASP A N 1
ATOM 624 C CA . ASP A 1 74 ? 20.650 3.304 -26.234 1.00 87.25 74 ASP A CA 1
ATOM 625 C C . ASP A 1 74 ? 19.208 3.049 -26.690 1.00 87.25 74 ASP A C 1
ATOM 627 O O . ASP A 1 74 ? 18.486 2.179 -26.191 1.00 87.25 74 ASP A O 1
ATOM 631 N N . ARG A 1 75 ? 18.800 3.800 -27.720 1.00 84.94 75 ARG A N 1
ATOM 632 C CA . ARG A 1 75 ? 17.439 3.742 -28.280 1.00 84.94 75 ARG A CA 1
ATOM 633 C C . ARG A 1 75 ? 16.989 2.350 -28.730 1.00 84.94 75 ARG A C 1
ATOM 635 O O . ARG A 1 75 ? 15.788 2.117 -28.823 1.00 84.94 75 ARG A O 1
ATOM 642 N N . LYS A 1 76 ? 17.913 1.424 -29.012 1.00 90.44 76 LYS A N 1
ATOM 643 C CA . LYS A 1 76 ? 17.568 0.053 -29.425 1.00 90.44 76 LYS A CA 1
ATOM 644 C C . LYS A 1 76 ? 16.985 -0.768 -28.275 1.00 90.44 76 LYS A C 1
ATOM 646 O O . LYS A 1 76 ? 16.182 -1.659 -28.529 1.00 90.44 76 LYS A O 1
ATOM 651 N N . ASN A 1 77 ? 17.356 -0.450 -27.035 1.00 92.19 77 ASN A N 1
ATOM 652 C CA . ASN A 1 77 ? 16.952 -1.186 -25.838 1.00 92.19 77 ASN A CA 1
ATOM 653 C C . ASN A 1 77 ? 15.827 -0.502 -25.039 1.00 92.19 77 ASN A C 1
ATOM 655 O O . ASN A 1 77 ? 15.418 -1.011 -23.997 1.00 92.19 77 ASN A O 1
ATOM 659 N N . VAL A 1 78 ? 15.273 0.606 -25.543 1.00 93.62 78 VAL A N 1
ATOM 660 C CA . VAL A 1 78 ? 14.228 1.393 -24.863 1.00 93.62 78 VAL A CA 1
ATOM 661 C C . VAL A 1 78 ? 12.974 0.585 -24.568 1.00 93.62 78 VAL A C 1
ATOM 663 O O . VAL A 1 78 ? 12.472 0.661 -23.455 1.00 93.62 78 VAL A O 1
ATOM 666 N N . ASN A 1 79 ? 12.495 -0.222 -25.519 1.00 94.56 79 ASN A N 1
ATOM 667 C CA . ASN A 1 79 ? 11.287 -1.026 -25.304 1.00 94.56 79 ASN A CA 1
ATOM 668 C C . ASN A 1 79 ? 11.468 -2.007 -24.140 1.00 94.56 79 ASN A C 1
ATOM 670 O O . ASN A 1 79 ? 10.586 -2.141 -23.301 1.00 94.56 79 ASN A O 1
ATOM 674 N N . LYS A 1 80 ? 12.645 -2.633 -24.041 1.00 94.19 80 LYS A N 1
ATOM 675 C CA . LYS A 1 80 ? 12.958 -3.537 -22.933 1.00 94.19 80 LYS A CA 1
ATOM 676 C C . LYS A 1 80 ? 12.995 -2.789 -21.596 1.00 94.19 80 LYS A C 1
ATOM 678 O O . LYS A 1 80 ? 12.421 -3.260 -20.621 1.00 94.19 80 LYS A O 1
ATOM 683 N N . ALA A 1 81 ? 13.636 -1.620 -21.556 1.00 94.12 81 ALA A N 1
ATOM 684 C CA . ALA A 1 81 ? 13.688 -0.800 -20.347 1.00 94.12 81 ALA A CA 1
ATOM 685 C C . ALA A 1 81 ? 12.298 -0.269 -19.940 1.00 94.12 81 ALA A C 1
ATOM 687 O O . ALA A 1 81 ? 11.998 -0.172 -18.753 1.00 94.12 81 ALA A O 1
ATOM 688 N N . TYR A 1 82 ? 11.436 0.032 -20.916 1.00 94.56 82 TYR A N 1
ATOM 689 C CA . TYR A 1 82 ? 10.044 0.417 -20.687 1.00 94.56 82 TYR A CA 1
ATOM 690 C C . TYR A 1 82 ? 9.246 -0.722 -20.044 1.00 94.56 82 TYR A C 1
ATOM 692 O O . TYR A 1 82 ? 8.604 -0.508 -19.023 1.00 94.56 82 TYR A O 1
ATOM 700 N N . GLU A 1 83 ? 9.341 -1.945 -20.575 1.00 96.38 83 GLU A N 1
ATOM 701 C CA . GLU A 1 83 ? 8.672 -3.122 -20.000 1.00 96.38 83 GLU A CA 1
ATOM 702 C C . GLU A 1 83 ? 9.123 -3.416 -18.560 1.00 96.38 83 GLU A C 1
ATOM 704 O O . GLU A 1 83 ? 8.324 -3.835 -17.723 1.00 96.38 83 GLU A O 1
ATOM 709 N N . GLU A 1 84 ? 10.410 -3.232 -18.256 1.00 95.81 84 GLU A N 1
ATOM 710 C CA . GLU A 1 84 ? 10.933 -3.363 -16.890 1.00 95.81 84 GLU A CA 1
ATOM 711 C C . GLU A 1 84 ? 10.384 -2.262 -15.969 1.00 95.81 84 GLU A C 1
ATOM 713 O O . GLU A 1 84 ? 10.020 -2.547 -14.826 1.00 95.81 84 GLU A O 1
ATOM 718 N N . CYS A 1 85 ? 10.266 -1.030 -16.477 1.00 94.62 85 CYS A N 1
ATOM 719 C CA . CYS A 1 85 ? 9.654 0.085 -15.760 1.00 94.62 85 CYS A CA 1
ATOM 720 C C . CYS A 1 85 ? 8.167 -0.158 -15.473 1.00 94.62 85 CYS A C 1
ATOM 722 O O . CYS A 1 85 ? 7.750 0.015 -14.331 1.00 94.62 85 CYS A O 1
ATOM 724 N N . GLU A 1 86 ? 7.376 -0.603 -16.453 1.00 96.44 86 GLU A N 1
ATOM 725 C CA . GLU A 1 86 ? 5.954 -0.915 -16.240 1.00 96.44 86 GLU A CA 1
ATOM 726 C C . GLU A 1 86 ? 5.762 -2.025 -15.204 1.00 96.44 86 GLU A C 1
ATOM 728 O O . GLU A 1 86 ? 4.949 -1.881 -14.297 1.00 96.44 86 GLU A O 1
ATOM 733 N N . LYS A 1 87 ? 6.562 -3.097 -15.254 1.00 97.31 87 LYS A N 1
ATOM 734 C CA . LYS A 1 87 ? 6.485 -4.174 -14.249 1.00 97.31 87 LYS A CA 1
ATOM 735 C C . LYS A 1 87 ? 6.768 -3.673 -12.835 1.00 97.31 87 LYS A C 1
ATOM 737 O O . LYS A 1 87 ? 6.120 -4.114 -11.884 1.00 97.31 87 LYS A O 1
ATOM 742 N N . ALA A 1 88 ? 7.751 -2.786 -12.681 1.00 97.19 88 ALA A N 1
ATOM 743 C CA . ALA A 1 88 ? 8.059 -2.184 -11.389 1.00 97.19 88 ALA A CA 1
ATOM 744 C C . ALA A 1 88 ? 6.916 -1.269 -10.917 1.00 97.19 88 ALA A C 1
ATOM 746 O O . ALA A 1 88 ? 6.528 -1.325 -9.747 1.00 97.19 88 ALA A O 1
ATOM 747 N N . HIS A 1 89 ? 6.319 -0.509 -11.837 1.00 95.50 89 HIS A N 1
ATOM 748 C CA . HIS A 1 89 ? 5.172 0.349 -11.566 1.00 95.50 89 HIS A CA 1
ATOM 749 C C . HIS A 1 89 ? 3.936 -0.448 -11.119 1.00 95.50 89 HIS A C 1
ATOM 751 O O . HIS A 1 89 ? 3.342 -0.137 -10.084 1.00 95.50 89 HIS A O 1
ATOM 757 N N . ASP A 1 90 ? 3.601 -1.534 -11.818 1.00 96.88 90 ASP A N 1
ATOM 758 C CA . ASP A 1 90 ? 2.496 -2.433 -11.465 1.00 96.88 90 ASP A CA 1
ATOM 759 C C . ASP A 1 90 ? 2.694 -3.060 -10.080 1.00 96.88 90 ASP A C 1
ATOM 761 O O . ASP A 1 90 ? 1.756 -3.155 -9.278 1.00 96.88 90 ASP A O 1
ATOM 765 N N . LYS A 1 91 ? 3.931 -3.463 -9.764 1.00 97.56 91 LYS A N 1
ATOM 766 C CA . LYS A 1 91 ? 4.290 -3.999 -8.446 1.00 97.56 91 LYS A CA 1
ATOM 767 C C . LYS A 1 91 ? 4.110 -2.944 -7.353 1.00 97.56 91 LYS A C 1
ATOM 769 O O . LYS A 1 91 ? 3.500 -3.248 -6.325 1.00 97.56 91 LYS A O 1
ATOM 774 N N . LYS A 1 92 ? 4.577 -1.710 -7.583 1.00 97.38 92 LYS A N 1
ATOM 775 C CA . LYS A 1 92 ? 4.362 -0.568 -6.678 1.00 97.38 92 LYS A CA 1
ATOM 776 C C . LYS A 1 92 ? 2.872 -0.362 -6.426 1.00 97.38 92 LYS A C 1
ATOM 778 O O . LYS A 1 92 ? 2.445 -0.378 -5.273 1.00 97.38 92 LYS A O 1
ATOM 783 N N . TYR A 1 93 ? 2.072 -0.251 -7.482 1.00 97.12 93 TYR A N 1
ATOM 784 C CA . TYR A 1 93 ? 0.635 -0.012 -7.360 1.00 97.12 93 TYR A CA 1
ATOM 785 C C . TYR A 1 93 ? -0.091 -1.152 -6.630 1.00 97.12 93 TYR A C 1
ATOM 787 O O . TYR A 1 93 ? -0.926 -0.909 -5.758 1.00 97.12 93 TYR A O 1
ATOM 795 N N . THR A 1 94 ? 0.268 -2.404 -6.922 1.00 98.06 94 THR A N 1
ATOM 796 C CA . THR A 1 94 ? -0.300 -3.581 -6.247 1.00 98.06 94 THR A CA 1
ATOM 797 C C . THR A 1 94 ? -0.004 -3.560 -4.749 1.00 98.06 94 THR A C 1
ATOM 799 O O . THR A 1 94 ? -0.922 -3.688 -3.943 1.00 98.06 94 THR A O 1
ATOM 802 N N . SER A 1 95 ? 1.251 -3.315 -4.363 1.00 98.19 95 SER A N 1
ATOM 803 C CA . SER A 1 95 ? 1.632 -3.225 -2.946 1.00 98.19 95 SER A CA 1
ATOM 804 C C . SER A 1 95 ? 0.976 -2.044 -2.218 1.00 98.19 95 SER A C 1
ATOM 806 O O . SER A 1 95 ? 0.565 -2.180 -1.067 1.00 98.19 95 SER A O 1
ATOM 808 N N . PHE A 1 96 ? 0.793 -0.905 -2.898 1.00 98.19 96 PHE A N 1
ATOM 809 C CA . PHE A 1 96 ? 0.066 0.239 -2.348 1.00 98.19 96 PHE A CA 1
ATOM 810 C C . PHE A 1 96 ? -1.396 -0.107 -2.063 1.00 98.19 96 PHE A C 1
ATOM 812 O O . PHE A 1 96 ? -1.922 0.212 -0.999 1.00 98.19 96 PHE A O 1
ATOM 819 N N . LYS A 1 97 ? -2.053 -0.800 -2.999 1.00 98.00 97 LYS A N 1
ATOM 820 C CA . LYS A 1 97 ? -3.437 -1.249 -2.837 1.00 98.00 97 LYS A CA 1
ATOM 821 C C . LYS A 1 97 ? -3.598 -2.162 -1.620 1.00 98.00 97 LYS A C 1
ATOM 823 O O . LYS A 1 97 ? -4.521 -1.955 -0.839 1.00 98.00 97 LYS A O 1
ATOM 828 N N . GLU A 1 98 ? -2.695 -3.124 -1.436 1.00 97.69 98 GLU A N 1
ATOM 829 C CA . GLU A 1 98 ? -2.703 -4.021 -0.271 1.00 97.69 98 GLU A CA 1
ATOM 830 C C . GLU A 1 98 ? -2.546 -3.251 1.049 1.00 97.69 98 GLU A C 1
ATOM 832 O O . GLU A 1 98 ? -3.290 -3.493 2.001 1.00 97.69 98 GLU A O 1
ATOM 837 N N . MET A 1 99 ? -1.633 -2.276 1.095 1.00 98.12 99 MET A N 1
ATOM 838 C CA . MET A 1 99 ? -1.462 -1.392 2.251 1.00 98.12 99 MET A CA 1
ATOM 839 C C . MET A 1 99 ? -2.747 -0.603 2.550 1.00 98.12 99 MET A C 1
ATOM 841 O O . MET A 1 99 ? -3.221 -0.592 3.687 1.00 98.12 99 MET A O 1
ATOM 845 N N . VAL A 1 100 ? -3.363 -0.003 1.527 1.00 97.62 100 VAL A N 1
ATOM 846 C CA . VAL A 1 100 ? -4.604 0.777 1.660 1.00 97.62 100 VAL A CA 1
ATOM 847 C C . VAL A 1 100 ? -5.787 -0.083 2.111 1.00 97.62 100 VAL A C 1
ATOM 849 O O . VAL A 1 100 ? -6.628 0.387 2.880 1.00 97.62 100 VAL A O 1
ATOM 852 N N . ASP A 1 101 ? -5.877 -1.341 1.684 1.00 96.81 101 ASP A N 1
ATOM 853 C CA . ASP A 1 101 ? -6.927 -2.256 2.146 1.00 96.81 101 ASP A CA 1
ATOM 854 C C . ASP A 1 101 ? -6.831 -2.498 3.667 1.00 96.81 101 ASP A C 1
ATOM 856 O O . ASP A 1 101 ? -7.856 -2.546 4.362 1.00 96.81 101 ASP A O 1
ATOM 860 N N . ILE A 1 102 ? -5.612 -2.555 4.214 1.00 95.44 102 ILE A N 1
ATOM 861 C CA . ILE A 1 102 ? -5.366 -2.652 5.661 1.00 95.44 102 ILE A CA 1
ATOM 862 C C . ILE A 1 102 ? -5.730 -1.339 6.365 1.00 95.44 102 ILE A C 1
ATOM 864 O O . ILE A 1 102 ? -6.430 -1.361 7.380 1.00 95.44 102 ILE A O 1
ATOM 868 N N . GLU A 1 103 ? -5.327 -0.189 5.821 1.00 97.12 103 GLU A N 1
ATOM 869 C CA . GLU A 1 103 ? -5.688 1.132 6.359 1.00 97.12 103 GLU A CA 1
ATOM 870 C C . GLU A 1 103 ? -7.212 1.321 6.422 1.00 97.12 103 GLU A C 1
ATOM 872 O O . GLU A 1 103 ? -7.765 1.768 7.433 1.00 97.12 103 GLU A O 1
ATOM 877 N N . GLN A 1 104 ? -7.935 0.889 5.383 1.00 95.06 104 GLN A N 1
ATOM 878 C CA . GLN A 1 104 ? -9.396 0.872 5.393 1.00 95.06 104 GLN A CA 1
ATOM 879 C C . GLN A 1 104 ? -9.948 0.004 6.523 1.00 95.06 104 GLN A C 1
ATOM 881 O O . GLN A 1 104 ? -10.923 0.402 7.165 1.00 95.06 104 GLN A O 1
ATOM 886 N N . ALA A 1 105 ? -9.363 -1.167 6.782 1.00 91.19 105 ALA A N 1
ATOM 887 C CA . ALA A 1 105 ? -9.779 -2.026 7.887 1.00 91.19 105 ALA A CA 1
ATOM 888 C C . ALA A 1 105 ? -9.548 -1.347 9.249 1.00 91.19 105 ALA A C 1
ATOM 890 O O . ALA A 1 105 ? -10.468 -1.312 10.071 1.00 91.19 105 ALA A O 1
ATOM 891 N N . ILE A 1 106 ? -8.382 -0.725 9.460 1.00 93.38 106 ILE A N 1
ATOM 892 C CA . ILE A 1 106 ? -8.044 0.028 10.682 1.00 93.38 106 ILE A CA 1
ATOM 893 C C . ILE A 1 106 ? -9.084 1.128 10.952 1.00 93.38 106 ILE A C 1
ATOM 895 O O . ILE A 1 106 ? -9.632 1.213 12.061 1.00 93.38 106 ILE A O 1
ATOM 899 N N . LEU A 1 107 ? -9.416 1.930 9.934 1.00 92.19 107 LEU A N 1
ATOM 900 C CA . LEU A 1 107 ? -10.413 2.999 10.043 1.00 92.19 107 LEU A CA 1
ATOM 901 C C . LEU A 1 107 ? -11.832 2.450 10.266 1.00 92.19 107 LEU A C 1
ATOM 903 O O . LEU A 1 107 ? -12.567 2.956 11.119 1.00 92.19 107 LEU A O 1
ATOM 907 N N . ARG A 1 108 ? -12.230 1.384 9.555 1.00 88.19 108 ARG A N 1
ATOM 908 C CA . ARG A 1 108 ? -13.553 0.740 9.708 1.00 88.19 108 ARG A CA 1
ATOM 909 C C . ARG A 1 108 ? -13.754 0.168 11.111 1.00 88.19 108 ARG A C 1
ATOM 911 O O . ARG A 1 108 ? -14.845 0.299 11.672 1.00 88.19 108 ARG A O 1
ATOM 918 N N . CYS A 1 109 ? -12.712 -0.417 11.696 1.00 85.25 109 CYS A N 1
ATOM 919 C CA . CYS A 1 109 ? -12.726 -0.918 13.070 1.00 85.2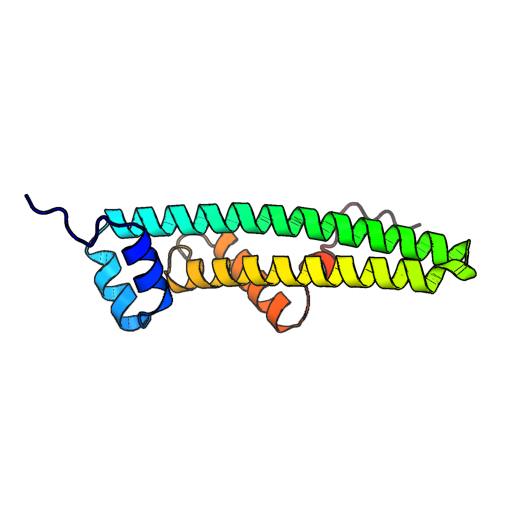5 109 CYS A CA 1
ATOM 920 C C . CYS A 1 109 ? -12.744 0.211 14.116 1.00 85.25 109 CYS A C 1
ATOM 922 O O . CYS A 1 109 ? -13.076 -0.031 15.278 1.00 85.25 109 CYS A O 1
ATOM 924 N N . GLY A 1 110 ? -12.464 1.457 13.718 1.00 87.12 110 GLY A N 1
ATOM 925 C CA . GLY A 1 110 ? -12.386 2.605 14.620 1.00 87.12 110 GLY A CA 1
ATOM 926 C C . GLY A 1 110 ? -11.161 2.561 15.529 1.00 87.12 110 GLY A C 1
ATOM 927 O O . GLY A 1 110 ? -11.207 3.105 16.628 1.00 87.12 110 GLY A O 1
ATOM 928 N N . PHE A 1 111 ? -10.093 1.886 15.098 1.00 88.94 111 PHE A N 1
ATOM 929 C CA . PHE A 1 111 ? -8.835 1.824 15.845 1.00 88.94 111 PHE A CA 1
ATOM 930 C C . PHE A 1 111 ? -8.044 3.133 15.769 1.00 88.94 111 PHE A C 1
ATOM 932 O O . PHE A 1 111 ? -7.234 3.391 16.667 1.00 88.94 111 PHE A O 1
ATOM 939 N N . VAL A 1 112 ? -8.328 3.921 14.727 1.00 91.44 112 VAL A N 1
ATOM 940 C CA . VAL A 1 112 ? -7.87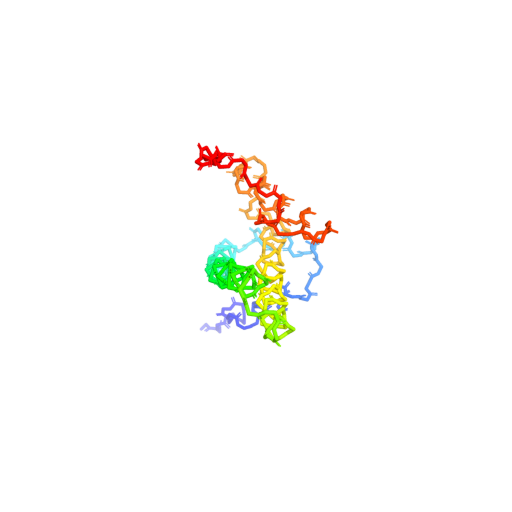1 5.286 14.463 1.00 91.44 112 VAL A CA 1
ATOM 941 C C . VAL A 1 112 ? -9.102 6.136 14.131 1.00 91.44 112 VAL A C 1
ATOM 943 O O . VAL A 1 112 ? -9.913 5.763 13.278 1.00 91.44 112 VAL A O 1
ATOM 946 N N . THR A 1 113 ? -9.266 7.264 14.821 1.00 90.25 113 THR A N 1
ATOM 947 C CA . THR A 1 113 ? -10.304 8.271 14.554 1.00 90.25 113 THR A CA 1
ATOM 948 C C . THR A 1 113 ? -9.699 9.672 14.590 1.00 90.25 113 THR A C 1
ATOM 950 O O . THR A 1 113 ? -8.609 9.864 15.126 1.00 90.25 113 THR A O 1
ATOM 953 N N . LYS A 1 114 ? -10.427 10.671 14.072 1.00 89.81 114 LYS A N 1
ATOM 954 C CA . LYS A 1 114 ? -10.009 12.084 14.112 1.00 89.81 114 LYS A CA 1
ATOM 955 C C . LYS A 1 114 ? -9.701 12.574 15.529 1.00 89.81 114 LYS A C 1
ATOM 957 O O . LYS A 1 114 ? -8.839 13.421 15.709 1.00 89.81 114 LYS A O 1
ATOM 962 N N . GLU A 1 115 ? -10.433 12.065 16.515 1.00 88.12 115 GLU A N 1
ATOM 963 C CA . GLU A 1 115 ? -10.331 12.470 17.916 1.00 88.12 115 GLU A CA 1
ATOM 964 C C . GLU A 1 115 ? -9.199 11.751 18.655 1.00 88.12 115 GLU A C 1
ATOM 966 O O . GLU A 1 115 ? -8.639 12.313 19.592 1.00 88.12 115 GLU A O 1
ATOM 971 N N . SER A 1 116 ? -8.880 10.510 18.272 1.00 89.00 116 SER A N 1
ATOM 972 C CA . SER A 1 116 ? -7.847 9.719 18.948 1.00 89.00 116 SER A CA 1
ATOM 973 C C . SER A 1 116 ? -6.458 9.917 18.353 1.00 89.00 116 SER A C 1
ATOM 975 O O . SER A 1 116 ? -5.477 9.865 19.085 1.00 89.00 116 SER A O 1
ATOM 977 N N . ASP A 1 117 ? -6.384 10.056 17.028 1.00 92.50 117 ASP A N 1
ATOM 978 C CA . ASP A 1 117 ? -5.137 10.107 16.269 1.00 92.50 117 ASP A CA 1
ATOM 979 C C . ASP A 1 117 ? -5.377 10.797 14.919 1.00 92.50 117 ASP A C 1
ATOM 981 O O . ASP A 1 117 ? -5.647 10.170 13.891 1.00 92.50 117 ASP A O 1
ATOM 985 N N . LEU A 1 118 ? -5.359 12.131 14.949 1.00 92.62 118 LEU A N 1
ATOM 986 C CA . LEU A 1 118 ? -5.660 12.951 13.780 1.00 92.62 118 LEU A CA 1
ATOM 987 C C . LEU A 1 118 ? -4.647 12.742 12.645 1.00 92.62 118 LEU A C 1
ATOM 989 O O . LEU A 1 118 ? -5.042 12.781 11.481 1.00 92.62 118 LEU A O 1
ATOM 993 N N . GLY A 1 119 ? -3.371 12.523 12.980 1.00 94.94 119 GLY A N 1
ATOM 994 C CA . GLY A 1 119 ? -2.294 12.355 12.004 1.00 94.94 119 GLY A CA 1
ATOM 995 C C . GLY A 1 119 ? -2.501 11.105 11.161 1.00 94.94 119 GLY A C 1
ATOM 996 O O . GLY A 1 119 ? -2.671 11.207 9.945 1.00 94.94 119 GLY A O 1
ATOM 997 N N . GLU A 1 120 ? -2.605 9.949 11.818 1.00 94.75 120 GLU A N 1
ATOM 998 C CA . GLU A 1 120 ? -2.857 8.667 11.150 1.00 94.75 120 GLU A CA 1
ATOM 999 C C . GLU A 1 120 ? -4.194 8.671 10.410 1.00 94.75 120 GLU A C 1
ATOM 1001 O O . GLU A 1 120 ? -4.302 8.197 9.279 1.00 94.75 120 GLU A O 1
ATOM 1006 N N . TYR A 1 121 ? -5.229 9.274 11.007 1.00 95.81 121 TYR A N 1
ATOM 1007 C CA . TYR A 1 121 ? -6.529 9.379 10.356 1.00 95.81 121 TYR A CA 1
ATOM 1008 C C . TYR A 1 121 ? -6.436 10.132 9.023 1.00 95.81 121 TYR A C 1
ATOM 1010 O O . TYR A 1 121 ? -7.023 9.692 8.030 1.00 95.81 121 TYR A O 1
ATOM 1018 N N . ILE A 1 122 ? -5.745 11.277 8.996 1.00 94.94 122 ILE A N 1
ATOM 1019 C CA . ILE A 1 122 ? -5.580 12.082 7.781 1.00 94.94 122 ILE A CA 1
ATOM 1020 C C . ILE A 1 122 ? -4.738 11.319 6.760 1.00 94.94 122 ILE A C 1
ATOM 1022 O O . ILE A 1 122 ? -5.155 11.242 5.606 1.00 94.94 122 ILE A O 1
ATOM 1026 N N . TRP A 1 123 ? -3.620 10.723 7.180 1.00 94.94 123 TRP A N 1
ATOM 1027 C CA . TRP A 1 123 ? -2.717 9.970 6.307 1.00 94.94 123 TRP A CA 1
ATOM 1028 C C . TRP A 1 123 ? -3.424 8.803 5.608 1.00 94.94 123 TRP A C 1
ATOM 1030 O O . TRP A 1 123 ? -3.501 8.760 4.382 1.00 94.94 123 TRP A O 1
ATOM 1040 N N . MET A 1 124 ? -4.063 7.920 6.377 1.00 96.94 124 MET A N 1
ATOM 1041 C CA . MET A 1 124 ? -4.813 6.782 5.837 1.00 96.94 124 MET A CA 1
ATOM 1042 C C . MET A 1 124 ? -5.978 7.242 4.949 1.00 96.94 124 MET A C 1
ATOM 1044 O O . MET A 1 124 ? -6.239 6.683 3.883 1.00 96.94 124 MET A O 1
ATOM 1048 N N . SER A 1 125 ? -6.686 8.305 5.350 1.00 96.25 125 SER A N 1
ATOM 1049 C CA . SER A 1 125 ? -7.763 8.876 4.530 1.00 96.25 125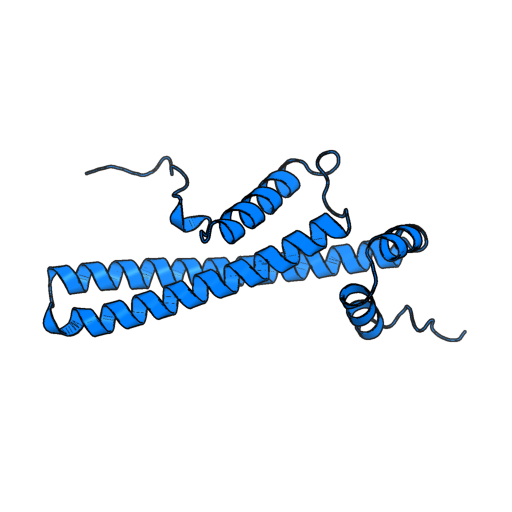 SER A CA 1
ATOM 1050 C C . SER A 1 125 ? -7.252 9.431 3.200 1.00 96.25 125 SER A C 1
ATOM 1052 O O . SER A 1 125 ? -7.968 9.359 2.198 1.00 96.25 125 SER A O 1
ATOM 1054 N N . PHE A 1 126 ? -6.046 9.994 3.192 1.00 95.56 126 PHE A N 1
ATOM 1055 C CA . PHE A 1 126 ? -5.390 10.520 2.005 1.00 95.56 126 PHE A CA 1
ATOM 1056 C C . PHE A 1 126 ? -4.956 9.392 1.066 1.00 95.56 126 PHE A C 1
ATOM 1058 O O . PHE A 1 126 ? -5.339 9.412 -0.101 1.00 95.56 126 PHE A O 1
ATOM 1065 N N . ASN A 1 127 ? -4.296 8.350 1.577 1.00 96.94 127 ASN A N 1
ATOM 1066 C CA . ASN A 1 127 ? -3.905 7.175 0.789 1.00 96.94 127 ASN A CA 1
ATOM 1067 C C . ASN A 1 127 ? -5.109 6.495 0.118 1.00 96.94 127 ASN A C 1
ATOM 1069 O O . ASN A 1 127 ? -5.072 6.179 -1.072 1.00 96.94 127 ASN A O 1
ATOM 1073 N N . ILE A 1 128 ? -6.230 6.359 0.835 1.00 96.69 128 ILE A N 1
ATOM 1074 C CA . ILE A 1 128 ? -7.489 5.841 0.272 1.00 96.69 128 ILE A CA 1
ATOM 1075 C C . ILE A 1 128 ? -7.991 6.710 -0.889 1.00 96.69 128 ILE A C 1
ATOM 1077 O O . ILE A 1 128 ? -8.538 6.186 -1.862 1.00 96.69 128 ILE A O 1
ATOM 1081 N N . GLN A 1 129 ? -7.867 8.036 -0.788 1.00 96.81 129 GLN A N 1
ATOM 1082 C CA . GLN A 1 129 ? -8.269 8.951 -1.860 1.00 96.81 129 GLN A CA 1
ATOM 1083 C C . GLN A 1 129 ? -7.321 8.875 -3.055 1.00 96.81 129 GLN A C 1
ATOM 1085 O O . GLN A 1 129 ? -7.801 8.832 -4.185 1.00 96.81 129 GLN A O 1
ATOM 1090 N N . LEU A 1 130 ? -6.010 8.796 -2.821 1.00 96.00 130 LEU A N 1
ATOM 1091 C CA . LEU A 1 130 ? -5.024 8.610 -3.885 1.00 96.00 130 LEU A CA 1
ATOM 1092 C C . LEU A 1 130 ? -5.305 7.341 -4.680 1.00 96.00 130 LEU A C 1
ATOM 1094 O O . LEU A 1 130 ? -5.462 7.421 -5.898 1.00 96.00 130 LEU A O 1
ATOM 1098 N N . LEU A 1 131 ? -5.507 6.209 -3.997 1.00 96.38 131 LEU A N 1
ATOM 1099 C CA . LEU A 1 131 ? -5.804 4.945 -4.665 1.00 96.38 131 LEU A CA 1
ATOM 1100 C C . LEU A 1 131 ? -7.068 5.043 -5.531 1.00 96.38 131 LEU A C 1
ATOM 1102 O O . LEU A 1 131 ? -7.071 4.582 -6.671 1.00 96.38 131 LEU A O 1
ATOM 1106 N N . LYS A 1 132 ? -8.135 5.678 -5.022 1.00 95.25 132 LYS A N 1
ATOM 1107 C CA . LYS A 1 132 ? -9.380 5.906 -5.783 1.00 95.25 132 LYS A CA 1
ATOM 1108 C C . LYS A 1 132 ? -9.167 6.747 -7.036 1.00 95.25 132 LYS A C 1
ATOM 1110 O O . LYS A 1 132 ? -9.861 6.535 -8.025 1.00 95.25 132 LYS A O 1
ATOM 1115 N N . ASN A 1 133 ? -8.232 7.685 -6.975 1.00 94.88 133 ASN A N 1
ATOM 1116 C CA . ASN A 1 133 ? -7.872 8.545 -8.093 1.00 94.88 133 ASN A CA 1
ATOM 1117 C C . ASN A 1 133 ? -6.842 7.893 -9.031 1.00 94.88 133 ASN A C 1
ATOM 1119 O O . ASN A 1 133 ? -6.477 8.504 -10.028 1.00 94.88 133 ASN A O 1
ATOM 1123 N N . GLY A 1 134 ? -6.396 6.665 -8.741 1.00 93.38 134 GLY A N 1
ATOM 1124 C CA . GLY A 1 134 ? -5.412 5.951 -9.551 1.00 93.38 134 GLY A CA 1
ATOM 1125 C C . GLY A 1 134 ? -3.961 6.351 -9.280 1.00 93.38 134 GLY A C 1
ATOM 1126 O O . GLY A 1 134 ? -3.106 6.034 -10.094 1.00 93.38 134 GLY A O 1
ATOM 1127 N N . PHE A 1 135 ? -3.679 7.014 -8.156 1.00 94.00 135 PHE A N 1
ATOM 1128 C CA . PHE A 1 135 ? -2.341 7.484 -7.791 1.00 94.00 135 PHE A CA 1
ATOM 1129 C C . PHE A 1 135 ? -1.793 6.762 -6.559 1.00 94.00 135 PHE A C 1
ATOM 1131 O O . PHE A 1 135 ? -2.553 6.274 -5.717 1.00 94.00 135 PHE A O 1
ATOM 1138 N N . THR A 1 136 ? -0.471 6.767 -6.419 1.00 94.06 136 THR A N 1
ATOM 1139 C CA . THR A 1 136 ? 0.238 6.510 -5.160 1.00 94.06 136 THR A CA 1
ATOM 1140 C C . THR A 1 136 ? 0.892 7.803 -4.642 1.00 94.06 136 THR A C 1
ATOM 1142 O O . THR A 1 136 ? 1.006 8.778 -5.393 1.00 94.06 136 THR A O 1
ATOM 1145 N N . PRO A 1 137 ? 1.322 7.863 -3.366 1.00 92.00 137 PRO A N 1
ATOM 1146 C CA . PRO A 1 137 ? 2.003 9.036 -2.812 1.00 92.00 137 PRO A CA 1
ATOM 1147 C C . PRO A 1 137 ? 3.212 9.514 -3.631 1.00 92.00 137 PRO A C 1
ATOM 1149 O O . PRO A 1 137 ? 3.470 10.711 -3.704 1.00 92.00 137 PRO A O 1
ATOM 1152 N N . ASP A 1 138 ? 3.923 8.599 -4.292 1.00 89.31 138 ASP A N 1
ATOM 1153 C CA . ASP A 1 138 ? 5.084 8.925 -5.128 1.00 89.31 138 ASP A CA 1
ATOM 1154 C C . ASP A 1 138 ? 4.725 9.570 -6.477 1.00 89.31 138 ASP A C 1
ATOM 1156 O O . ASP A 1 138 ? 5.601 10.125 -7.138 1.00 89.31 138 ASP A O 1
ATOM 1160 N N . ASP A 1 139 ? 3.466 9.495 -6.922 1.00 87.12 139 ASP A N 1
ATOM 1161 C CA . ASP A 1 139 ? 3.053 10.026 -8.231 1.00 87.12 139 ASP A CA 1
ATOM 1162 C C . ASP A 1 139 ? 2.706 11.518 -8.183 1.00 87.12 139 ASP A C 1
ATOM 1164 O O . ASP A 1 139 ? 2.810 12.221 -9.185 1.00 87.12 139 ASP A O 1
ATOM 1168 N N . ILE A 1 140 ? 2.288 12.004 -7.017 1.00 81.25 140 ILE A N 1
ATOM 1169 C CA . ILE A 1 140 ? 1.881 13.399 -6.814 1.00 81.25 140 ILE A CA 1
ATOM 1170 C C . ILE A 1 140 ? 3.057 14.321 -6.499 1.00 81.25 140 ILE A C 1
ATOM 1172 O O . ILE A 1 140 ? 2.882 15.531 -6.597 1.00 81.25 140 ILE A O 1
ATOM 1176 N N . GLY A 1 141 ? 4.219 13.757 -6.144 1.00 60.09 141 GLY A N 1
ATOM 1177 C CA . GLY A 1 141 ? 5.340 14.497 -5.582 1.00 60.09 141 GLY A CA 1
ATOM 1178 C C . GLY A 1 141 ? 4.910 15.190 -4.292 1.00 60.09 141 GLY A C 1
ATOM 1179 O O . GLY A 1 141 ? 4.212 16.203 -4.313 1.00 60.09 141 GLY A O 1
ATOM 1180 N N . TYR A 1 142 ? 5.345 14.699 -3.130 1.00 50.19 142 TYR A N 1
ATOM 1181 C CA . TYR A 1 142 ? 5.474 15.667 -2.041 1.00 50.19 142 TYR A CA 1
ATOM 1182 C C . TYR A 1 142 ? 6.429 16.745 -2.560 1.00 50.19 142 TYR A C 1
ATOM 1184 O O . TYR A 1 142 ? 7.459 16.358 -3.116 1.00 50.19 142 TYR A O 1
ATOM 1192 N N . PRO A 1 143 ? 6.117 18.049 -2.444 1.00 41.03 143 PRO A N 1
ATOM 1193 C CA . PRO A 1 143 ? 7.128 19.069 -2.658 1.00 41.03 143 PRO A CA 1
ATOM 1194 C C . PRO A 1 143 ? 8.227 18.769 -1.641 1.00 41.03 143 PRO A C 1
ATOM 1196 O O . PRO A 1 143 ? 8.083 19.067 -0.458 1.00 41.03 143 PRO A O 1
ATOM 1199 N N . SER A 1 144 ? 9.256 18.034 -2.059 1.00 45.09 144 SER A N 1
ATOM 1200 C CA . SER A 1 144 ? 10.418 17.811 -1.227 1.00 45.09 144 SER A CA 1
ATOM 1201 C C . SER A 1 144 ? 11.164 19.126 -1.231 1.00 45.09 144 SER A C 1
ATOM 1203 O O . SER A 1 144 ? 11.434 19.664 -2.307 1.00 45.09 144 SER A O 1
ATOM 1205 N N . ASP A 1 145 ? 11.525 19.612 -0.050 1.00 52.56 145 ASP A N 1
ATOM 1206 C CA . ASP A 1 145 ? 12.339 20.819 0.123 1.00 52.56 145 ASP A CA 1
ATOM 1207 C C . ASP A 1 145 ? 13.714 20.731 -0.589 1.00 52.56 145 ASP A C 1
ATOM 1209 O O . ASP A 1 145 ? 14.438 21.721 -0.655 1.00 52.56 145 ASP A O 1
ATOM 1213 N N . ASP A 1 146 ? 14.043 19.571 -1.173 1.00 50.75 146 ASP A N 1
ATOM 1214 C CA . ASP A 1 146 ? 15.312 19.241 -1.819 1.00 50.75 146 ASP A CA 1
ATOM 1215 C C . ASP A 1 146 ? 15.245 19.147 -3.363 1.00 50.75 146 ASP A C 1
ATOM 1217 O O . ASP A 1 146 ? 16.182 18.638 -3.984 1.00 50.75 146 ASP A O 1
ATOM 1221 N N . GLU A 1 147 ? 14.180 19.619 -4.029 1.00 45.16 147 GLU A N 1
ATOM 1222 C CA . GLU A 1 147 ? 14.232 19.786 -5.493 1.00 45.16 147 GLU A CA 1
ATOM 1223 C C . GLU A 1 147 ? 15.078 21.017 -5.862 1.00 45.16 147 GLU A C 1
ATOM 1225 O O . GLU A 1 147 ? 14.579 22.110 -6.128 1.00 45.16 147 GLU A O 1
ATOM 1230 N N . GLU A 1 148 ? 16.398 20.825 -5.880 1.00 40.25 148 GLU A N 1
ATOM 1231 C CA . GLU A 1 148 ? 17.345 21.675 -6.597 1.00 40.25 148 GLU A CA 1
ATOM 1232 C C . GLU A 1 148 ? 17.048 21.537 -8.102 1.00 40.25 148 GLU A C 1
ATOM 1234 O O . GLU A 1 148 ? 17.508 20.617 -8.782 1.00 40.25 148 GLU A O 1
ATOM 1239 N N . TYR A 1 149 ? 16.182 22.420 -8.608 1.00 45.53 149 TYR A N 1
ATOM 1240 C CA . TYR A 1 149 ? 15.942 22.593 -10.038 1.00 45.53 149 TYR A CA 1
ATOM 1241 C C . TYR A 1 149 ? 17.244 23.067 -10.703 1.00 45.53 149 TYR A C 1
ATOM 1243 O O . TYR A 1 149 ? 17.757 24.135 -10.362 1.00 45.53 149 TYR A O 1
ATOM 1251 N N . PHE A 1 150 ? 17.763 22.265 -11.639 1.00 38.59 150 PHE A N 1
ATOM 1252 C CA . PHE A 1 150 ? 18.759 22.703 -12.623 1.00 38.59 150 PHE A CA 1
ATOM 1253 C C . PHE A 1 150 ? 18.223 23.850 -13.488 1.00 38.59 150 PHE A C 1
ATOM 1255 O O . PHE A 1 150 ? 17.035 23.782 -13.887 1.00 38.59 150 PHE A O 1
#

Organism: NCBI:txid588596

Radius of gyration: 20.55 Å; chains: 1; bounding box: 45×48×61 Å

pLDDT: mean 83.55, std 17.14, range [38.59, 98.38]

Sequence (150 aa):
MQASPLNDPDIVAEMVRNLPIKEFRKHFKINRLWYNCCKAELWKWHKEAEQVYGRAADEDKKARKAYWQTFEGDRKNVNKAYEECEKAHDKKYTSFKEMVDIEQAILRCGFVTKESDLGEYIWMSFNIQLLKNGFTPDDIGYPSDDEEYF

Secondary structure (DSSP, 8-state):
-PPPGGG-HHHHHHHHHHS-HHHHHHHHTT-HHHHHHHHHHHHHHHHHHHHHHHHHHHHHHHHHHHHHHHHHH-GGGHHHHHHHHHHHHHHHHHHHHHHHHHHHHHHHHTSS-TTT-HHHHHHHHHHHHHHHTT--TTTS----TT----

Foldseek 3Di:
DDPPPVVDVVVLVVCLVDDDLVVVLVCLVVDPPSVVVVLVVLVVQLVVLVVQLVVLVVQLVVLVVVLVVCVVPPVVCNVVSVVSNVVSVVSNLVSLVSSLVSLVSCVSSVVDDCVPHVPSVVVSVVSNVQNVVVHGPPVVDPPDPPPPDD